Protein AF-A0AAD2CRR1-F1 (afdb_monomer)

Nearest PDB structures (foldseek):
  6uoa-assembly1_B  TM=2.642E-01  e=5.208E+00  Homo sapiens
  7uzk-assembly1_H  TM=2.259E-01  e=6.638E+00  Rattus norvegicus

Mean predicted aligned error: 9.94 Å

Solvent-accessible surface area (backbone atoms only — not comparable to full-atom values): 9886 Å² total; per-residue (Å²): 119,48,78,45,77,44,73,65,57,88,92,44,75,59,47,28,40,36,43,37,78,47,78,92,84,50,94,51,70,50,76,45,69,69,78,58,96,71,73,58,82,46,75,44,80,44,75,51,76,70,80,90,77,45,50,72,48,78,41,86,43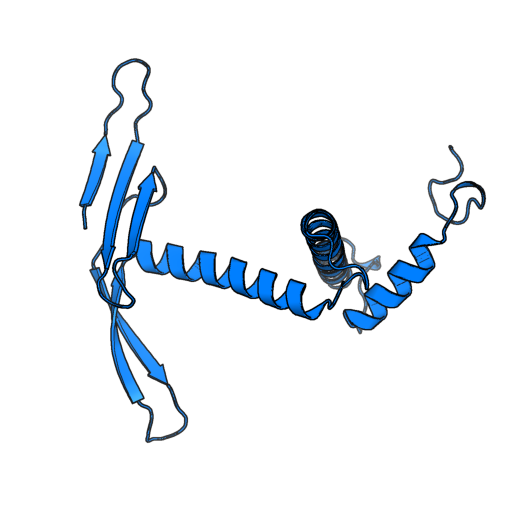,35,54,65,54,51,54,49,53,56,50,52,48,50,53,50,51,51,50,54,52,48,62,70,66,66,78,74,70,96,65,92,51,73,77,54,49,63,57,43,52,52,51,41,51,50,54,55,50,52,50,52,52,50,54,55,41,27,69,22,80,83,44,69,87,51,46,46,95,75,74,75,52,72,66,61,47,50,54,53,49,57,61,56,69,72,65,57,70,91,67,53,84,54,96,78,36,89,80,116

Organism: NCBI:txid2856

Radius of gyration: 24.06 Å; Cα contacts (8 Å, |Δi|>4): 149; chains: 1; bounding box: 53×56×60 Å

Sequence (160 aa):
MAVKSFPQSGEKKAYTQTHVSFQSTGSTNISSVNALNSNQLFVVKKERGTGAEKRKWAVEMNDARILYLSYNCQVNNTDGIMARCCLHYSLRKYWHSAGLHALTLAITTAYNIYLECTKGLLDPTWKVVTPMTFHKFRDRLSCQMNYKPRFTCYPGDVGF

pLDDT: mean 84.09, std 8.56, range [50.06, 93.75]

Secondary structure (DSSP, 8-state):
-EEEEE--BTTBPPEEEEEEEE-BTBSEEEEEESS-S---EEEEEEEESSGGG-EEEEEEEEHHHHHHHHHHHHHHHHHHHHHHT----SS--THHHHHHHHHHHHHHHHHHHHHHHHTTSS-GGG--SSPPPHHHHHHHHHHHTT--GGG--STTGGG-

Structure (mmCIF, N/CA/C/O backbone):
data_AF-A0AAD2CRR1-F1
#
_entry.id   AF-A0AAD2CRR1-F1
#
loop_
_atom_site.group_PDB
_atom_site.id
_atom_site.type_symbol
_atom_site.label_atom_id
_atom_site.label_alt_id
_atom_site.label_comp_id
_atom_site.label_asym_id
_atom_site.label_entity_id
_atom_site.label_seq_id
_atom_site.pdbx_PDB_ins_code
_atom_site.Cartn_x
_atom_site.Cartn_y
_atom_site.Cartn_z
_atom_site.occupancy
_atom_site.B_iso_or_equiv
_atom_site.auth_seq_id
_atom_site.auth_comp_id
_atom_site.auth_asym_id
_atom_site.auth_atom_id
_atom_site.pdbx_PDB_model_num
ATOM 1 N N . MET A 1 1 ? -16.750 -0.003 24.317 1.00 62.12 1 MET A N 1
ATOM 2 C CA . MET A 1 1 ? -16.849 0.546 22.943 1.00 62.12 1 MET A CA 1
ATOM 3 C C . MET A 1 1 ? -18.007 1.505 22.901 1.00 62.12 1 MET A C 1
ATOM 5 O O . MET A 1 1 ? -19.062 1.135 23.393 1.00 62.12 1 MET A O 1
ATOM 9 N N . ALA A 1 2 ? -17.824 2.708 22.368 1.00 75.06 2 ALA A N 1
ATOM 10 C CA . ALA A 1 2 ? -18.910 3.677 22.279 1.00 75.06 2 ALA A CA 1
ATOM 11 C C . ALA A 1 2 ? -19.056 4.138 20.829 1.00 75.06 2 ALA A C 1
ATOM 13 O O . ALA A 1 2 ? -18.155 4.786 20.296 1.00 75.06 2 ALA A O 1
ATOM 14 N N . VAL A 1 3 ? -20.182 3.782 20.211 1.00 81.69 3 VAL A N 1
ATOM 15 C CA . VAL A 1 3 ? -20.679 4.445 19.003 1.00 81.69 3 VAL A CA 1
ATOM 16 C C . VAL A 1 3 ? -21.629 5.533 19.487 1.00 81.69 3 VAL A C 1
ATOM 18 O O . VAL A 1 3 ? -22.582 5.245 20.209 1.00 81.69 3 VAL A O 1
ATOM 21 N N . LYS A 1 4 ? -21.336 6.786 19.152 1.00 86.44 4 LYS A N 1
ATOM 22 C CA . LYS A 1 4 ? -22.163 7.948 19.479 1.00 86.44 4 LYS A CA 1
ATOM 23 C C . LYS A 1 4 ? -22.614 8.596 18.181 1.00 86.44 4 LYS A C 1
ATOM 25 O O . LYS A 1 4 ? -21.784 9.059 17.402 1.00 86.44 4 LYS A O 1
ATOM 30 N N . SER A 1 5 ? -23.919 8.618 17.951 1.00 86.81 5 SER A N 1
ATOM 31 C CA . SER A 1 5 ? -24.531 9.355 16.849 1.00 86.81 5 SER A CA 1
ATOM 32 C C . SER A 1 5 ? -24.849 10.776 17.299 1.00 86.81 5 SER A C 1
ATOM 34 O O . SER A 1 5 ? -25.544 10.968 18.298 1.00 86.81 5 SER A O 1
ATOM 36 N N . PHE A 1 6 ? -24.369 11.761 16.550 1.00 87.94 6 PHE A N 1
ATOM 37 C CA . PHE A 1 6 ? -24.674 13.167 16.765 1.00 87.94 6 PHE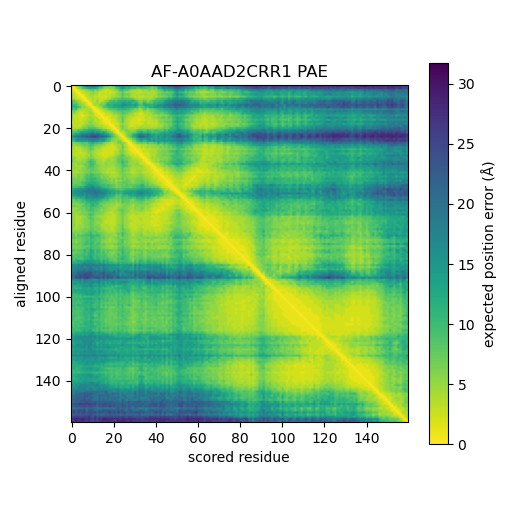 A CA 1
ATOM 38 C C . PHE A 1 6 ? -25.621 13.641 15.655 1.00 87.94 6 PHE A C 1
ATOM 40 O O . PHE A 1 6 ? -25.242 13.594 14.479 1.00 87.94 6 PHE A O 1
ATOM 47 N N . PRO A 1 7 ? -26.856 14.062 15.995 1.00 88.94 7 PRO A N 1
ATOM 48 C CA . PRO A 1 7 ? -27.804 14.566 15.009 1.00 88.94 7 PRO A CA 1
ATOM 49 C C . PRO A 1 7 ? -27.339 15.910 14.436 1.00 88.94 7 PRO A C 1
ATOM 51 O O . PRO A 1 7 ? -26.471 16.582 14.998 1.00 88.94 7 PRO A O 1
ATOM 54 N N . GLN A 1 8 ? -27.936 16.312 13.312 1.00 89.38 8 GLN A N 1
ATOM 55 C CA . GLN A 1 8 ? -27.682 17.621 12.717 1.00 89.38 8 GLN A CA 1
ATOM 56 C C . GLN A 1 8 ? -28.065 18.732 13.705 1.00 89.38 8 GLN A C 1
ATOM 58 O O . GLN A 1 8 ? -29.164 18.734 14.258 1.00 89.38 8 GLN A O 1
ATOM 63 N N . SER A 1 9 ? -27.158 19.686 13.913 1.00 86.56 9 SER A N 1
ATOM 64 C CA . SER A 1 9 ? -27.383 20.853 14.770 1.00 86.56 9 SER A CA 1
ATOM 65 C C . SER A 1 9 ? -27.044 22.114 13.981 1.00 86.56 9 SER A C 1
ATOM 67 O O . SER A 1 9 ? -25.871 22.416 13.749 1.00 86.56 9 SER A O 1
ATOM 69 N N . GLY A 1 10 ? -28.079 22.816 13.509 1.00 86.81 10 GLY A N 1
ATOM 70 C CA . GLY A 1 10 ? -27.936 23.987 12.638 1.00 86.81 10 GLY A CA 1
ATOM 71 C C . GLY A 1 10 ? -27.171 23.659 11.350 1.00 86.81 10 GLY A C 1
ATOM 72 O O . GLY A 1 10 ? -27.548 22.751 10.606 1.00 86.81 10 GLY A O 1
ATOM 73 N N . GLU A 1 11 ? -26.066 24.371 11.114 1.00 86.25 11 GLU A N 1
ATOM 74 C CA . GLU A 1 11 ? -25.172 24.172 9.959 1.00 86.25 11 GLU A CA 1
ATOM 75 C C . GLU A 1 11 ? -24.276 22.920 10.064 1.00 86.25 11 GLU A C 1
ATOM 77 O O . GLU A 1 11 ? -23.646 22.515 9.084 1.00 86.25 11 GLU A O 1
ATOM 82 N N . LYS A 1 12 ? -24.193 22.271 11.235 1.00 86.12 12 LYS A N 1
ATOM 83 C CA . LYS A 1 12 ? -23.318 21.106 11.442 1.00 86.12 12 LYS A CA 1
ATOM 84 C C . LYS A 1 12 ? -23.991 19.824 10.964 1.00 86.12 12 LYS A C 1
ATOM 86 O O . LYS A 1 12 ? -24.998 19.410 11.534 1.00 86.12 12 LYS A O 1
ATOM 91 N N . LYS A 1 13 ? -23.390 19.161 9.970 1.00 88.56 13 LYS A N 1
ATOM 92 C CA . LYS A 1 13 ? -23.840 17.856 9.451 1.00 88.56 13 LYS A CA 1
ATOM 93 C C . LYS A 1 13 ? -23.865 16.786 10.549 1.00 88.56 13 LYS A C 1
ATOM 95 O O . LYS A 1 13 ? -22.999 16.772 11.423 1.00 88.56 13 LYS A O 1
ATOM 100 N N . ALA A 1 14 ? -24.832 15.872 10.457 1.00 90.62 14 ALA A N 1
ATOM 101 C CA . ALA A 1 14 ? -24.893 14.696 11.317 1.00 90.62 14 ALA A CA 1
ATOM 102 C C . ALA A 1 14 ? -23.646 13.819 11.124 1.00 90.62 14 ALA A C 1
ATOM 104 O O . ALA A 1 14 ? -23.162 13.652 10.000 1.00 90.62 14 ALA A O 1
ATOM 105 N N . TYR A 1 15 ? -23.126 13.265 12.217 1.00 88.56 15 TYR A N 1
ATOM 106 C CA . TYR A 1 15 ? -21.982 12.360 12.166 1.00 88.56 15 TYR A CA 1
ATOM 107 C C . TYR A 1 15 ? -22.036 11.307 13.269 1.00 88.56 15 TYR A C 1
ATOM 109 O O . TYR A 1 15 ? -22.613 11.513 14.337 1.00 88.56 15 TYR A O 1
ATOM 117 N N . THR A 1 16 ? -21.379 10.181 13.018 1.00 88.62 16 THR A N 1
ATOM 118 C CA . THR A 1 16 ? -21.236 9.080 13.967 1.00 88.62 16 THR A CA 1
ATOM 119 C C . THR A 1 16 ? -19.785 8.992 14.408 1.00 88.62 16 THR A C 1
ATOM 121 O O . THR A 1 16 ? -18.885 8.808 13.590 1.00 88.62 16 THR A O 1
ATOM 124 N N . GLN A 1 17 ? -19.538 9.115 15.707 1.00 88.88 17 GLN A N 1
ATOM 125 C CA . GLN A 1 17 ? -18.222 8.926 16.303 1.00 88.88 17 GLN A CA 1
ATOM 126 C C . GLN A 1 17 ? -18.131 7.524 16.901 1.00 88.88 17 GLN A C 1
ATOM 128 O O . GLN A 1 17 ? -18.955 7.142 17.728 1.00 88.88 17 GLN A O 1
ATOM 133 N N . THR A 1 18 ? -17.099 6.775 16.531 1.00 87.19 18 THR A N 1
ATOM 134 C CA . THR A 1 18 ? -16.790 5.481 17.146 1.00 87.19 18 THR A CA 1
ATOM 135 C C . THR A 1 18 ? -15.461 5.586 17.871 1.00 87.19 18 THR A C 1
ATOM 137 O O . THR A 1 18 ? -14.451 5.934 17.259 1.00 87.19 18 THR A O 1
ATOM 140 N N . HIS A 1 19 ? -15.467 5.291 19.171 1.00 87.00 19 HIS A N 1
ATOM 141 C CA . HIS A 1 19 ? -14.258 5.177 19.978 1.00 87.00 19 HIS A CA 1
ATOM 142 C C . HIS A 1 19 ? -14.133 3.763 20.534 1.00 87.00 19 HIS A C 1
ATOM 144 O O . HIS A 1 19 ? -15.028 3.254 21.232 1.00 87.00 19 HIS A O 1
ATOM 150 N N . VAL A 1 20 ? -12.989 3.141 20.267 1.00 84.44 20 VAL A N 1
ATOM 151 C CA . VAL A 1 20 ? -12.680 1.807 20.756 1.00 84.44 20 VAL A CA 1
ATOM 152 C C . VAL A 1 20 ? -11.306 1.746 21.396 1.00 84.44 20 VAL A C 1
ATOM 154 O O . VAL A 1 20 ? -10.311 2.077 20.766 1.00 84.44 20 VAL A O 1
ATOM 157 N N . SER A 1 21 ? -11.263 1.247 22.627 1.00 78.00 21 SER A N 1
ATOM 158 C CA . SER A 1 21 ? -10.045 0.828 23.309 1.00 78.00 21 SER A CA 1
ATOM 159 C C . SER A 1 21 ? -9.892 -0.695 23.239 1.00 78.00 21 SER A C 1
ATOM 161 O O . SER A 1 21 ? -10.874 -1.429 23.381 1.00 78.00 21 SER A O 1
ATOM 163 N N . PHE A 1 22 ? -8.663 -1.174 23.038 1.00 73.12 22 PHE A N 1
ATOM 164 C CA . PHE A 1 22 ? -8.310 -2.596 23.117 1.00 73.12 22 PHE A CA 1
ATOM 165 C C . PHE A 1 22 ? -7.057 -2.772 23.973 1.00 73.12 22 PHE A C 1
ATOM 167 O O . PHE A 1 22 ? -6.158 -1.941 23.915 1.00 73.12 22 PHE A O 1
ATOM 174 N N . GLN A 1 23 ? -6.966 -3.877 24.718 1.00 63.06 23 GLN A N 1
ATOM 175 C CA . GLN A 1 23 ? -5.785 -4.204 25.535 1.00 63.06 23 GLN A CA 1
ATOM 176 C C . GLN A 1 23 ? -4.819 -5.213 24.883 1.00 63.06 23 GLN A C 1
ATOM 178 O O . GLN A 1 23 ? -3.757 -5.497 25.425 1.00 63.06 23 GLN A O 1
ATOM 183 N N . SER A 1 24 ? -5.156 -5.772 23.718 1.00 56.69 24 SER A N 1
ATOM 184 C CA . SER A 1 24 ? -4.491 -6.972 23.180 1.00 56.69 24 SER A CA 1
ATOM 185 C C . SER A 1 24 ? -3.058 -6.765 22.649 1.00 56.69 24 SER A C 1
ATOM 187 O O . SER A 1 24 ? -2.366 -7.765 22.473 1.00 56.69 24 SER A O 1
ATOM 189 N N . THR A 1 25 ? -2.611 -5.535 22.368 1.00 50.06 25 THR A N 1
ATOM 190 C CA . THR A 1 25 ? -1.274 -5.237 21.795 1.00 50.06 25 THR A CA 1
ATOM 191 C C . THR A 1 25 ? -0.754 -3.853 22.221 1.00 50.06 25 THR A C 1
ATOM 193 O O . THR A 1 25 ? -0.204 -3.114 21.410 1.00 50.06 25 THR A O 1
ATOM 196 N N . GLY A 1 26 ? -0.964 -3.480 23.488 1.00 60.59 26 GLY A N 1
ATOM 197 C CA . GLY A 1 26 ? -0.688 -2.135 24.011 1.00 60.59 26 GLY A CA 1
ATOM 198 C C . GLY A 1 26 ? -1.943 -1.259 24.085 1.00 60.59 26 GLY A C 1
ATOM 199 O O . GLY A 1 26 ? -3.028 -1.678 23.682 1.00 60.59 26 GLY A O 1
ATOM 200 N N . SER A 1 27 ? -1.809 -0.047 24.631 1.00 58.22 27 SER A N 1
ATOM 201 C CA . SER A 1 27 ? -2.905 0.921 24.759 1.00 58.22 27 SER A CA 1
ATOM 202 C C . SER A 1 27 ? -3.207 1.585 23.411 1.00 58.22 27 SER A C 1
ATOM 204 O O . SER A 1 27 ? -2.867 2.747 23.186 1.00 58.22 27 SER A O 1
ATOM 206 N N . THR A 1 28 ? -3.809 0.847 22.481 1.00 70.44 28 THR A N 1
ATOM 207 C CA . THR A 1 28 ? -4.245 1.411 21.198 1.00 70.44 28 THR A CA 1
ATOM 208 C C . THR A 1 28 ? -5.723 1.770 21.273 1.00 70.44 28 THR A C 1
ATOM 210 O O . THR A 1 28 ? -6.588 0.899 21.398 1.00 70.44 28 THR A O 1
ATOM 213 N N . ASN A 1 29 ? -6.002 3.069 21.168 1.00 83.06 29 ASN A N 1
ATOM 214 C CA . ASN A 1 29 ? 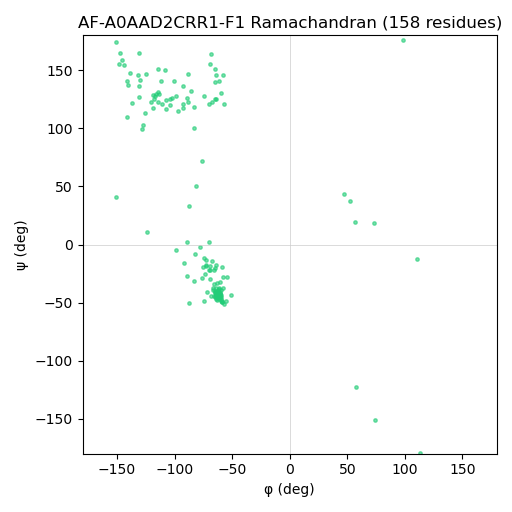-7.348 3.604 21.029 1.00 83.06 29 ASN A CA 1
ATOM 215 C C . ASN A 1 29 ? -7.582 3.981 19.566 1.00 83.06 29 ASN A C 1
ATOM 217 O O . ASN A 1 29 ? -6.808 4.738 18.983 1.00 83.06 29 ASN A O 1
ATOM 221 N N . ILE A 1 30 ? -8.650 3.455 18.976 1.00 82.19 30 ILE A N 1
ATOM 222 C CA . ILE A 1 30 ? -9.074 3.776 17.616 1.00 82.19 30 ILE A CA 1
ATOM 223 C C . ILE A 1 30 ? -10.266 4.718 17.725 1.00 82.19 30 ILE A C 1
ATOM 225 O O . ILE A 1 30 ? -11.294 4.371 18.309 1.00 82.19 30 ILE A O 1
ATOM 229 N N . SER A 1 31 ? -10.110 5.908 17.155 1.00 87.12 31 SER A N 1
ATOM 230 C CA . SER A 1 31 ? -11.174 6.898 17.025 1.00 87.12 31 SER A CA 1
ATOM 231 C C . SER A 1 31 ? -11.444 7.136 15.553 1.00 87.12 31 SER A C 1
ATOM 233 O O . SER A 1 31 ? -10.523 7.430 14.796 1.00 87.12 31 SER A O 1
ATOM 235 N N . SER A 1 32 ? -12.701 7.022 15.145 1.00 86.44 32 SER A N 1
ATOM 236 C CA . SER A 1 32 ? -13.112 7.264 13.763 1.00 86.44 32 SER A CA 1
ATOM 237 C C . SER A 1 32 ? -14.419 8.042 13.715 1.00 86.44 32 SER A C 1
ATOM 239 O O . SER A 1 32 ? -15.287 7.849 14.570 1.00 86.44 32 SER A O 1
ATOM 241 N N . VAL A 1 33 ? -14.576 8.871 12.686 1.00 88.94 33 VAL A N 1
ATOM 242 C CA . VAL A 1 33 ? -15.804 9.617 12.393 1.00 88.94 33 VAL A CA 1
ATOM 243 C C . VAL A 1 33 ? -16.378 9.089 11.082 1.00 88.94 33 VAL A C 1
ATOM 245 O O . VAL A 1 33 ? -15.645 8.972 10.106 1.00 88.94 33 VAL A O 1
ATOM 248 N N . ASN A 1 34 ? -17.666 8.745 11.065 1.00 87.94 34 ASN A N 1
ATOM 249 C CA . ASN A 1 34 ? -18.410 8.250 9.897 1.00 87.94 34 ASN A CA 1
ATOM 250 C C . ASN A 1 34 ? -17.835 6.989 9.224 1.00 87.94 34 ASN A C 1
ATOM 252 O O . ASN A 1 34 ? -18.158 6.707 8.076 1.00 87.94 34 ASN A O 1
ATOM 256 N N . ALA A 1 35 ? -16.997 6.219 9.924 1.00 84.19 35 ALA A N 1
ATOM 257 C CA . ALA A 1 35 ? -16.411 4.992 9.380 1.00 84.19 35 ALA A CA 1
ATOM 258 C C . ALA A 1 35 ? -17.275 3.745 9.623 1.00 84.19 35 ALA A C 1
ATOM 260 O O . ALA A 1 35 ? -17.192 2.784 8.865 1.00 84.19 35 ALA A O 1
ATOM 261 N N . LEU A 1 36 ? -18.080 3.741 10.691 1.00 84.12 36 LEU A N 1
ATOM 262 C CA . LEU A 1 36 ? -18.898 2.602 11.104 1.00 84.12 36 LEU A CA 1
ATOM 263 C C . LEU A 1 36 ? -20.263 3.073 11.598 1.00 84.12 36 LEU A C 1
ATOM 265 O O . LEU A 1 36 ? -20.351 4.032 12.368 1.00 84.12 36 LEU A O 1
ATOM 269 N N . ASN A 1 37 ? -21.309 2.355 11.188 1.00 83.31 37 ASN A N 1
ATOM 270 C CA . ASN A 1 37 ? -22.685 2.588 11.638 1.00 83.31 37 ASN A CA 1
ATOM 271 C C . ASN A 1 37 ? -22.972 1.896 12.979 1.00 83.31 37 ASN A C 1
ATOM 273 O O . ASN A 1 37 ? -23.744 2.394 13.792 1.00 83.31 37 ASN A O 1
ATOM 277 N N . SER A 1 38 ? -22.320 0.760 13.222 1.00 83.38 38 SER A N 1
ATOM 278 C CA . SER A 1 38 ? -22.388 -0.023 14.453 1.00 83.38 38 SER A CA 1
ATOM 279 C C . SER A 1 38 ? -21.031 -0.665 14.721 1.00 83.38 38 SER A C 1
ATOM 281 O O . SER A 1 38 ? -20.227 -0.825 13.805 1.00 83.38 38 SER A O 1
ATOM 283 N N . ASN A 1 39 ? -20.769 -1.038 15.971 1.00 85.56 39 ASN A N 1
ATOM 284 C CA . ASN A 1 39 ? -19.565 -1.777 16.333 1.00 85.56 39 ASN A CA 1
ATOM 285 C C . ASN A 1 39 ? -19.919 -2.814 17.398 1.00 85.56 39 ASN A C 1
ATOM 287 O O . ASN A 1 39 ? -20.228 -2.443 18.535 1.00 85.56 39 ASN A O 1
ATOM 291 N N . GLN A 1 40 ? -19.894 -4.089 17.019 1.00 86.25 40 GLN A N 1
ATOM 292 C CA . GLN A 1 40 ? -20.236 -5.206 17.898 1.00 86.25 40 GLN A CA 1
ATOM 293 C C . GLN A 1 40 ? -19.001 -6.013 18.291 1.00 86.25 40 GLN A C 1
ATOM 295 O O . GLN A 1 40 ? -18.026 -6.104 17.549 1.00 86.25 40 GLN A O 1
ATOM 300 N N . LEU A 1 41 ? -19.054 -6.601 19.484 1.00 87.12 41 LEU A N 1
ATOM 301 C CA . LEU A 1 41 ? -18.046 -7.527 19.980 1.00 87.12 41 LEU A CA 1
ATOM 302 C C . LEU A 1 41 ? -18.346 -8.941 19.500 1.00 87.12 41 LEU A C 1
ATOM 304 O O . LEU A 1 41 ? -19.464 -9.429 19.655 1.00 87.12 41 LEU A O 1
ATOM 308 N N . PHE A 1 42 ? -17.334 -9.617 18.973 1.00 89.38 42 PHE A N 1
ATOM 309 C CA . PHE A 1 42 ? -17.419 -11.026 18.609 1.00 89.38 42 PHE A CA 1
ATOM 310 C C . PHE A 1 42 ? -16.072 -11.715 18.798 1.00 89.38 42 PHE A C 1
ATOM 312 O O . PHE A 1 42 ? -15.025 -11.086 18.938 1.00 89.38 42 PHE A O 1
ATOM 319 N N . VAL A 1 43 ? -16.087 -13.043 18.799 1.00 89.50 43 VAL A N 1
ATOM 320 C CA . VAL A 1 43 ? -14.886 -13.854 18.990 1.00 89.50 43 VAL A CA 1
ATOM 321 C C . VAL A 1 43 ? -14.501 -14.502 17.669 1.00 89.50 43 VAL A C 1
ATOM 323 O O . VAL A 1 43 ? -15.293 -15.221 17.066 1.00 89.50 43 VAL A O 1
ATOM 326 N N . VAL A 1 44 ? -13.261 -14.282 17.230 1.00 89.88 44 VAL A N 1
ATOM 327 C CA . VAL A 1 44 ? -12.699 -14.951 16.052 1.00 89.88 44 VAL A CA 1
ATOM 328 C C . VAL A 1 44 ? -11.742 -16.036 16.505 1.00 89.88 44 VAL A C 1
ATOM 330 O O . VAL A 1 44 ? -10.770 -15.778 17.219 1.00 89.88 44 VAL A O 1
ATOM 333 N N . LYS A 1 45 ? -11.981 -17.260 16.038 1.00 91.44 45 LYS A N 1
ATOM 334 C CA . LYS A 1 45 ? -11.045 -18.363 16.227 1.00 91.44 45 LYS A CA 1
ATOM 335 C C . LYS A 1 45 ? -9.850 -18.188 15.290 1.00 91.44 45 LYS A C 1
ATOM 337 O O . LYS A 1 45 ? -10.010 -18.005 14.084 1.00 91.44 45 LYS A O 1
ATOM 342 N N . LYS A 1 46 ? -8.644 -18.237 15.846 1.00 89.50 46 LYS A N 1
ATOM 343 C CA . LYS A 1 46 ? -7.382 -18.241 15.106 1.00 89.50 46 LYS A CA 1
ATOM 344 C C . LYS A 1 46 ? -6.710 -19.590 15.274 1.00 89.50 46 LYS A C 1
ATOM 346 O O . LYS A 1 46 ? -6.727 -20.183 16.352 1.00 89.50 46 LYS A O 1
ATOM 351 N N . GLU A 1 47 ? -6.117 -20.058 14.188 1.00 92.94 47 GLU A N 1
ATOM 352 C CA . GLU A 1 47 ? -5.384 -21.313 14.151 1.00 92.94 47 GLU A CA 1
ATOM 353 C C . GLU A 1 47 ? -4.026 -21.065 13.491 1.00 92.94 47 GLU A C 1
ATOM 355 O O . GLU A 1 47 ? -3.941 -20.352 12.488 1.00 92.94 47 GLU A O 1
ATOM 360 N N . ARG A 1 48 ? -2.953 -21.620 14.061 1.00 91.62 48 ARG A N 1
ATOM 361 C CA . ARG A 1 48 ? -1.601 -21.550 13.484 1.00 91.62 48 ARG A CA 1
ATOM 362 C C . ARG A 1 48 ? -0.871 -22.871 13.683 1.00 91.62 48 ARG A C 1
ATOM 364 O O . ARG A 1 48 ? -0.973 -23.484 14.743 1.00 91.62 48 ARG A O 1
ATOM 371 N N . GLY A 1 49 ? -0.117 -23.267 12.661 1.00 90.69 49 GLY A N 1
ATOM 372 C CA . GLY A 1 49 ? 0.606 -24.536 12.600 1.00 90.69 49 GLY A CA 1
ATOM 373 C C . GLY A 1 49 ? 0.045 -25.474 11.531 1.00 90.69 49 GLY A C 1
ATOM 374 O O . GLY A 1 49 ? -0.915 -25.140 10.829 1.00 90.69 49 GLY A O 1
ATOM 375 N N . THR A 1 50 ? 0.645 -26.656 11.430 1.00 87.88 50 THR A N 1
ATOM 376 C CA . THR A 1 50 ? 0.341 -27.670 10.411 1.00 87.88 50 THR A CA 1
ATOM 377 C C . THR A 1 50 ? -0.015 -28.990 11.094 1.00 87.88 50 THR A C 1
ATOM 379 O O . THR A 1 50 ? 0.519 -29.300 12.152 1.00 87.88 50 THR A O 1
ATOM 382 N N . GLY A 1 51 ? -0.921 -29.770 10.500 1.00 87.25 51 GLY A N 1
ATOM 383 C CA . GLY A 1 51 ? -1.291 -31.091 11.018 1.00 87.25 51 GLY A CA 1
ATOM 384 C C . GLY A 1 51 ? -2.176 -31.062 12.270 1.00 87.25 51 GLY A C 1
ATOM 385 O O . GLY A 1 51 ? -2.980 -30.144 12.455 1.00 87.25 51 GLY A O 1
ATOM 386 N N . ALA A 1 52 ? -2.055 -32.107 13.092 1.00 84.81 52 ALA A N 1
ATOM 387 C CA . ALA A 1 52 ? -2.873 -32.322 14.288 1.00 84.81 52 ALA A CA 1
ATOM 388 C C . ALA A 1 52 ? -2.505 -31.385 15.456 1.00 84.81 52 ALA A C 1
ATOM 390 O O . ALA A 1 52 ? -3.368 -31.041 16.259 1.00 84.81 52 ALA A O 1
ATOM 391 N N . GLU A 1 53 ? -1.268 -30.884 15.505 1.00 87.81 53 GLU A N 1
ATOM 392 C CA . GLU A 1 53 ? -0.751 -30.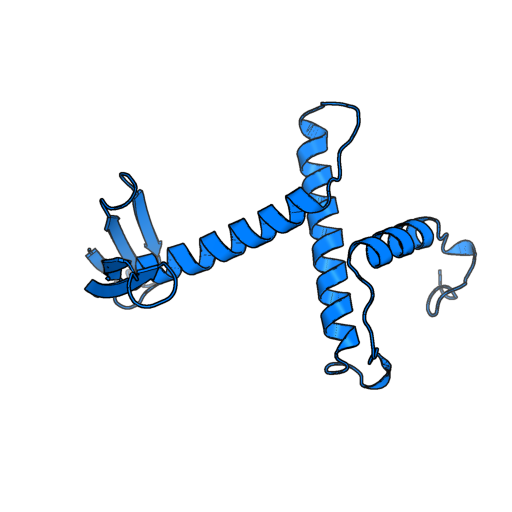019 16.580 1.00 87.81 53 GLU A CA 1
ATOM 393 C C . GLU A 1 53 ? -1.019 -28.521 16.342 1.00 87.81 53 GLU A C 1
ATOM 395 O O . GLU A 1 53 ? -0.233 -27.642 16.703 1.00 87.81 53 GLU A O 1
ATOM 400 N N . LYS A 1 54 ? -2.143 -28.185 15.702 1.00 90.94 54 LYS A N 1
ATOM 401 C CA . LYS A 1 54 ? -2.507 -26.783 15.466 1.00 90.94 54 LYS A CA 1
ATOM 402 C C . LYS A 1 54 ? -2.838 -26.088 16.778 1.00 90.94 54 LYS A C 1
ATOM 404 O O . LYS A 1 54 ? -3.797 -26.446 17.464 1.00 90.94 54 LYS A O 1
ATOM 409 N N . ARG A 1 55 ? -2.123 -25.001 17.065 1.00 91.31 55 ARG A N 1
ATOM 410 C CA . ARG A 1 55 ? -2.480 -24.099 18.157 1.00 91.31 55 ARG A CA 1
ATOM 411 C C . ARG A 1 55 ? -3.757 -23.363 17.766 1.00 91.31 55 ARG A C 1
ATOM 413 O O . ARG A 1 55 ? -3.783 -22.674 16.745 1.00 91.31 55 ARG A O 1
ATOM 420 N N . LYS A 1 56 ? -4.803 -23.509 18.578 1.00 91.81 56 LYS A N 1
ATOM 421 C CA . LYS A 1 56 ? -6.097 -22.837 18.412 1.00 91.81 56 LYS A CA 1
ATOM 422 C C . LYS A 1 56 ? -6.294 -21.878 19.572 1.00 91.81 56 LYS A C 1
ATOM 424 O O . LYS A 1 56 ? -6.103 -22.262 20.722 1.00 91.81 56 LYS A O 1
ATOM 429 N N . TRP A 1 57 ? -6.662 -20.641 19.281 1.00 92.00 57 TRP A N 1
ATOM 430 C CA . TRP A 1 57 ? -7.009 -19.665 20.309 1.00 92.00 57 TRP A CA 1
ATOM 431 C C . TRP A 1 57 ? -8.137 -18.763 19.822 1.00 92.00 57 TRP A C 1
ATOM 433 O O . TRP A 1 57 ? -8.350 -18.587 18.622 1.00 92.00 57 TRP A O 1
ATOM 443 N N . ALA A 1 58 ? -8.882 -18.214 20.769 1.00 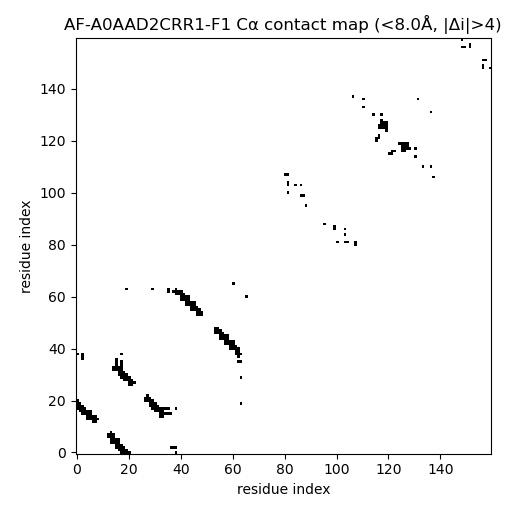90.12 58 ALA A N 1
ATOM 444 C CA . ALA A 1 58 ? -9.915 -17.227 20.517 1.00 90.12 58 ALA A CA 1
ATOM 445 C C . ALA A 1 58 ? -9.318 -15.824 20.659 1.00 90.12 58 ALA A C 1
ATOM 447 O O . ALA A 1 58 ? -8.547 -15.566 21.583 1.00 90.12 58 ALA A O 1
ATOM 448 N N . VAL A 1 59 ? -9.657 -14.924 19.739 1.00 86.81 59 VAL A N 1
ATOM 449 C CA . VAL A 1 59 ? -9.314 -13.504 19.838 1.00 86.81 59 VAL A CA 1
ATOM 450 C C . VAL A 1 59 ? -10.603 -12.706 19.825 1.00 86.81 59 VAL A C 1
ATOM 452 O O . VAL A 1 59 ? -11.383 -12.795 18.877 1.00 86.81 59 VAL A O 1
ATOM 455 N N . GLU A 1 60 ? -10.802 -11.909 20.867 1.00 87.12 60 GLU A N 1
ATOM 456 C CA . GLU A 1 60 ? -11.875 -10.924 20.912 1.00 87.12 60 GLU A CA 1
ATOM 457 C C . GLU A 1 60 ? -11.644 -9.857 19.831 1.00 87.12 60 GLU A C 1
ATOM 459 O O . GLU A 1 60 ? -10.572 -9.252 19.722 1.00 87.12 60 GLU A O 1
ATOM 464 N N . MET A 1 61 ? -12.641 -9.666 18.981 1.00 87.19 61 MET A N 1
ATOM 465 C CA . MET A 1 61 ? -12.630 -8.798 17.812 1.00 87.19 61 MET A CA 1
ATOM 466 C C . MET A 1 61 ? -13.871 -7.912 17.813 1.00 87.19 61 MET A C 1
ATOM 468 O O . MET A 1 61 ? -14.837 -8.136 18.538 1.00 87.19 61 MET A O 1
ATOM 472 N N . ASN A 1 62 ? -13.821 -6.883 16.981 1.00 87.50 62 ASN A N 1
ATOM 473 C CA . ASN A 1 62 ? -14.975 -6.084 16.615 1.00 87.50 62 ASN A CA 1
ATOM 474 C C . ASN A 1 62 ? -14.790 -5.520 15.203 1.00 87.50 62 ASN A C 1
ATOM 476 O O . ASN A 1 62 ? -13.713 -5.649 14.603 1.00 87.50 62 ASN A O 1
ATOM 480 N N . ASP A 1 63 ? -15.826 -4.859 14.703 1.00 87.62 63 ASP A N 1
ATOM 481 C CA . ASP A 1 63 ? -15.854 -4.298 13.351 1.00 87.62 63 ASP A CA 1
ATOM 482 C C . ASP A 1 63 ? -14.748 -3.249 13.145 1.00 87.62 63 ASP A C 1
ATOM 484 O O . ASP A 1 63 ? -14.019 -3.282 12.150 1.00 87.62 63 ASP A O 1
ATOM 488 N N . ALA A 1 64 ? -14.526 -2.377 14.136 1.00 86.62 64 ALA A N 1
ATOM 489 C CA . ALA A 1 64 ? -13.467 -1.361 14.101 1.00 86.62 64 ALA A CA 1
ATOM 490 C C . ALA A 1 64 ? -12.053 -1.949 14.008 1.00 86.62 64 ALA A C 1
ATOM 492 O O . ALA A 1 64 ? -11.195 -1.417 13.299 1.00 86.62 64 ALA A O 1
ATOM 493 N N . ARG A 1 65 ? -11.799 -3.062 14.697 1.00 84.75 65 ARG A N 1
ATOM 494 C CA . ARG A 1 65 ? -10.512 -3.758 14.688 1.00 84.75 65 ARG A CA 1
ATOM 495 C C . ARG A 1 65 ? -10.280 -4.454 13.364 1.00 84.75 65 ARG A C 1
ATOM 497 O O . ARG A 1 65 ? -9.156 -4.409 12.874 1.00 84.75 65 ARG A O 1
ATOM 504 N N . ILE A 1 66 ? -11.307 -5.076 12.783 1.00 86.56 66 ILE A N 1
ATOM 505 C CA . ILE A 1 66 ? -11.197 -5.655 11.440 1.00 86.56 66 ILE A CA 1
ATOM 506 C C . ILE A 1 66 ? -10.829 -4.563 10.442 1.00 86.56 66 ILE A C 1
ATOM 508 O O . ILE A 1 66 ? -9.855 -4.727 9.704 1.00 86.56 66 ILE A O 1
ATOM 512 N N . LEU A 1 67 ? -11.545 -3.436 10.465 1.00 85.81 67 LEU A N 1
ATOM 513 C CA . LEU A 1 67 ? -11.278 -2.317 9.568 1.00 85.81 67 LEU A CA 1
ATOM 514 C C . LEU A 1 67 ? -9.831 -1.824 9.716 1.00 85.81 67 LEU A C 1
ATOM 516 O O . LEU A 1 67 ? -9.084 -1.794 8.738 1.00 85.81 67 LEU A O 1
ATOM 520 N N . TYR A 1 68 ? -9.395 -1.546 10.946 1.00 84.38 68 TYR A N 1
ATOM 521 C CA . TYR A 1 68 ? -8.028 -1.109 11.228 1.00 84.38 68 TYR A CA 1
ATOM 522 C C . TYR A 1 68 ? -6.974 -2.124 10.779 1.00 84.38 68 TYR A C 1
ATOM 524 O O . TYR A 1 68 ? -6.024 -1.749 10.091 1.00 84.38 68 TYR A O 1
ATOM 532 N N . LEU A 1 69 ? -7.130 -3.402 11.138 1.00 84.44 69 LEU A N 1
ATOM 533 C CA . LEU A 1 69 ? -6.162 -4.438 10.780 1.00 84.44 69 LEU A CA 1
ATOM 534 C C . LEU A 1 69 ? -6.104 -4.644 9.267 1.00 84.44 69 LEU A C 1
ATOM 536 O O . LEU A 1 69 ? -5.013 -4.803 8.728 1.00 84.44 69 LEU A O 1
ATOM 540 N N . SER A 1 70 ? -7.249 -4.612 8.583 1.00 85.12 70 SER A N 1
ATOM 541 C CA . SER A 1 70 ? -7.306 -4.769 7.128 1.00 85.12 70 SER A CA 1
ATOM 542 C C . SER A 1 70 ? -6.591 -3.625 6.406 1.00 85.12 70 SER A C 1
ATOM 544 O O . SER A 1 70 ? -5.811 -3.883 5.490 1.00 85.12 70 SER A O 1
ATOM 546 N N . TYR A 1 71 ? -6.788 -2.380 6.847 1.00 84.44 71 TYR A N 1
ATOM 547 C CA . TYR A 1 71 ? -6.192 -1.207 6.214 1.00 84.44 71 TYR A CA 1
ATOM 548 C C . TYR A 1 71 ? -4.696 -1.085 6.521 1.00 84.44 71 TYR A C 1
ATOM 550 O O . TYR A 1 71 ? -3.879 -0.968 5.611 1.00 84.44 71 TYR A O 1
ATOM 558 N N . ASN A 1 72 ? -4.302 -1.199 7.792 1.00 81.44 72 ASN A N 1
ATOM 559 C CA . ASN A 1 72 ? -2.888 -1.112 8.168 1.00 81.44 72 ASN A CA 1
ATOM 560 C C . ASN A 1 72 ? -2.079 -2.275 7.596 1.00 81.44 72 ASN A C 1
ATOM 562 O O . ASN A 1 72 ? -0.934 -2.081 7.202 1.00 81.44 72 ASN A O 1
ATOM 566 N N . CYS A 1 73 ? -2.662 -3.474 7.489 1.00 81.06 73 CYS A N 1
ATOM 567 C CA . CYS A 1 73 ? -1.991 -4.581 6.816 1.00 81.06 73 CYS A CA 1
ATOM 568 C C . CYS A 1 73 ? -1.728 -4.262 5.339 1.00 81.06 73 CYS A C 1
ATOM 570 O O . CYS A 1 73 ? -0.647 -4.573 4.848 1.00 81.06 73 CYS A O 1
ATOM 572 N N . GLN A 1 74 ? -2.669 -3.622 4.638 1.00 84.56 74 GLN A N 1
ATOM 573 C CA . GLN A 1 74 ? -2.467 -3.207 3.245 1.00 84.56 74 GLN A CA 1
ATOM 574 C C . GLN A 1 74 ? -1.372 -2.144 3.111 1.00 84.56 74 GLN A C 1
ATOM 576 O O . GLN A 1 74 ? -0.489 -2.282 2.260 1.00 84.56 74 GLN A O 1
ATOM 581 N N . VAL A 1 75 ? -1.385 -1.127 3.977 1.00 86.56 75 VAL A N 1
ATOM 582 C CA . VAL A 1 75 ? -0.342 -0.089 4.009 1.00 86.56 75 VAL A CA 1
ATOM 583 C C . VAL A 1 75 ? 1.027 -0.714 4.285 1.00 86.56 75 VAL A C 1
ATOM 585 O O . VAL A 1 75 ? 1.959 -0.496 3.517 1.00 86.56 75 VAL A O 1
ATOM 588 N N . ASN A 1 76 ? 1.133 -1.580 5.295 1.00 86.94 76 ASN A N 1
ATOM 589 C CA . ASN A 1 76 ? 2.383 -2.263 5.637 1.00 86.94 76 ASN A CA 1
ATOM 590 C C . ASN A 1 76 ? 2.870 -3.198 4.525 1.00 86.94 76 ASN A C 1
ATOM 592 O O . ASN A 1 76 ? 4.069 -3.292 4.278 1.00 86.94 76 ASN A O 1
ATOM 596 N N . ASN A 1 77 ? 1.964 -3.893 3.835 1.00 86.12 77 ASN A N 1
ATOM 597 C CA . ASN A 1 77 ? 2.341 -4.732 2.699 1.00 86.12 77 ASN A CA 1
ATOM 598 C C . ASN A 1 77 ? 2.913 -3.882 1.560 1.00 86.12 77 ASN A C 1
ATOM 600 O O . ASN A 1 77 ? 3.914 -4.268 0.956 1.00 86.12 77 ASN A O 1
ATOM 604 N N . THR A 1 78 ? 2.301 -2.724 1.296 1.00 85.75 78 THR A N 1
ATOM 605 C CA . THR A 1 78 ? 2.775 -1.766 0.289 1.00 85.75 78 THR A CA 1
ATOM 606 C C . THR A 1 78 ? 4.149 -1.222 0.667 1.00 85.75 78 THR A C 1
ATOM 608 O O . THR A 1 78 ? 5.067 -1.283 -0.149 1.00 85.75 78 THR A O 1
ATOM 611 N N . ASP A 1 79 ? 4.333 -0.798 1.917 1.00 84.81 79 ASP A N 1
ATOM 612 C CA . ASP A 1 79 ? 5.623 -0.329 2.430 1.00 84.81 79 ASP A CA 1
ATOM 613 C C . ASP A 1 79 ? 6.699 -1.426 2.359 1.00 84.81 79 ASP A C 1
ATOM 615 O O . ASP A 1 79 ? 7.808 -1.203 1.877 1.00 84.81 79 ASP A O 1
ATOM 619 N N . GLY A 1 80 ? 6.344 -2.671 2.685 1.00 85.00 80 GLY A N 1
ATOM 620 C CA . GLY A 1 80 ? 7.237 -3.818 2.525 1.00 85.00 80 GLY A CA 1
ATOM 621 C C . GLY A 1 80 ? 7.632 -4.090 1.066 1.00 85.00 80 GLY A C 1
ATOM 622 O O . GLY A 1 80 ? 8.749 -4.534 0.793 1.00 85.00 80 GLY A O 1
ATOM 623 N N . ILE A 1 81 ? 6.749 -3.836 0.093 1.00 82.31 81 ILE A N 1
ATOM 624 C CA . ILE A 1 81 ? 7.096 -3.885 -1.340 1.00 82.31 81 ILE A CA 1
ATOM 625 C C . ILE A 1 81 ? 8.046 -2.735 -1.696 1.00 82.31 81 ILE A C 1
ATOM 627 O O . ILE A 1 81 ? 9.052 -2.973 -2.366 1.00 82.31 81 ILE A O 1
ATOM 631 N N . MET A 1 82 ? 7.769 -1.522 -1.217 1.00 83.50 82 MET A N 1
ATOM 632 C CA . MET A 1 82 ? 8.614 -0.349 -1.457 1.00 83.50 82 MET A CA 1
ATOM 633 C C . MET A 1 82 ? 10.027 -0.549 -0.896 1.00 83.50 82 MET A C 1
ATOM 635 O O . MET A 1 82 ? 11.003 -0.351 -1.617 1.00 83.50 82 MET A O 1
ATOM 639 N N . ALA A 1 83 ? 10.158 -1.055 0.331 1.00 81.69 83 ALA A N 1
ATOM 640 C CA . ALA A 1 83 ? 11.451 -1.361 0.941 1.00 81.69 83 ALA A CA 1
ATOM 641 C C . ALA A 1 83 ? 12.274 -2.364 0.107 1.00 81.69 83 ALA A C 1
ATOM 643 O O . ALA A 1 83 ? 13.485 -2.207 -0.048 1.00 81.69 83 ALA A O 1
ATOM 644 N N . ARG A 1 84 ? 11.619 -3.360 -0.509 1.00 80.44 84 ARG A N 1
ATOM 645 C CA . ARG A 1 84 ? 12.271 -4.353 -1.387 1.00 80.44 84 ARG A CA 1
ATOM 646 C C . ARG A 1 84 ? 12.710 -3.802 -2.746 1.00 80.44 84 ARG A C 1
ATOM 648 O O . ARG A 1 84 ? 13.484 -4.463 -3.434 1.00 80.44 84 ARG A O 1
ATOM 655 N N . CYS A 1 85 ? 12.259 -2.611 -3.143 1.00 77.88 85 CYS A N 1
ATOM 656 C CA . CYS A 1 85 ? 12.728 -1.971 -4.376 1.00 77.88 85 CYS A CA 1
ATOM 657 C C . CYS A 1 85 ? 14.191 -1.505 -4.272 1.00 77.88 85 CYS A C 1
ATOM 659 O O . CYS A 1 85 ? 14.829 -1.292 -5.307 1.00 77.88 85 CYS A O 1
ATOM 661 N N . CYS A 1 86 ? 14.722 -1.376 -3.048 1.00 73.00 86 CYS A N 1
ATOM 662 C CA . CYS A 1 86 ? 16.120 -1.053 -2.750 1.00 73.00 86 CYS A CA 1
ATOM 663 C C . CYS A 1 86 ? 16.641 0.208 -3.464 1.00 73.00 86 CYS A C 1
ATOM 665 O O . CYS A 1 86 ? 17.792 0.248 -3.903 1.00 73.00 86 CYS A O 1
ATOM 667 N N . LEU A 1 87 ? 15.802 1.238 -3.596 1.00 75.69 87 LEU A N 1
ATOM 668 C CA . LEU A 1 87 ? 16.194 2.525 -4.167 1.00 75.69 87 LEU A CA 1
ATOM 669 C C . LEU A 1 87 ? 16.866 3.373 -3.084 1.00 75.69 87 LEU A C 1
ATOM 671 O O . LEU A 1 87 ? 16.201 3.968 -2.241 1.00 75.69 87 LEU A O 1
ATOM 675 N N . HIS A 1 88 ? 18.196 3.413 -3.108 1.00 68.56 88 HIS A N 1
ATOM 676 C CA . HIS A 1 88 ? 19.003 4.162 -2.148 1.00 68.56 88 HIS A CA 1
ATOM 677 C C . HIS A 1 88 ? 20.028 5.030 -2.874 1.00 68.56 88 HIS A C 1
ATOM 679 O O . HIS A 1 88 ? 20.640 4.601 -3.851 1.00 68.56 88 HIS A O 1
ATOM 685 N N . TYR A 1 89 ? 20.260 6.237 -2.360 1.00 63.53 89 TYR A N 1
ATOM 686 C CA . TYR A 1 89 ? 21.431 7.028 -2.725 1.00 63.53 89 TYR A CA 1
ATOM 687 C C . TYR A 1 89 ? 22.602 6.685 -1.805 1.00 63.53 89 TYR A C 1
ATOM 689 O O . TYR A 1 89 ? 22.419 6.476 -0.606 1.00 63.53 89 TYR A O 1
ATOM 697 N N . SER A 1 90 ? 23.824 6.736 -2.337 1.00 67.00 90 SER A N 1
ATOM 698 C CA . SER A 1 90 ? 25.051 6.610 -1.535 1.00 67.00 90 SER A CA 1
ATOM 699 C C . SER A 1 90 ? 25.230 7.762 -0.529 1.00 67.00 90 SER A C 1
ATOM 701 O O . SER A 1 90 ? 25.992 7.641 0.427 1.00 67.00 90 SER A O 1
ATOM 703 N N . LEU A 1 91 ? 24.515 8.881 -0.714 1.00 66.06 91 LEU A N 1
ATOM 704 C CA . LEU A 1 91 ? 24.514 10.037 0.185 1.00 66.06 91 LEU A CA 1
ATOM 705 C C . LEU A 1 91 ? 23.374 9.930 1.213 1.00 66.06 91 LEU A C 1
ATOM 707 O O . LEU A 1 91 ? 22.201 10.012 0.851 1.00 66.06 91 LEU A O 1
ATOM 711 N N . ARG A 1 92 ? 23.708 9.850 2.508 1.00 62.59 92 ARG A N 1
ATOM 712 C CA . ARG A 1 92 ? 22.741 9.776 3.629 1.00 62.59 92 ARG A CA 1
ATOM 713 C C . ARG A 1 92 ? 22.167 11.139 4.040 1.00 62.59 92 ARG A C 1
ATOM 715 O O . ARG A 1 92 ? 22.182 11.507 5.211 1.00 62.59 92 ARG A O 1
ATOM 722 N N . LYS A 1 93 ? 21.676 11.918 3.079 1.00 77.12 93 LYS A N 1
ATOM 723 C CA . LYS A 1 93 ? 20.980 13.183 3.360 1.00 77.12 93 LYS A CA 1
ATOM 724 C C . LYS A 1 93 ? 19.488 12.908 3.560 1.00 77.12 93 LYS A C 1
ATOM 726 O O . LYS A 1 93 ? 18.849 12.368 2.660 1.00 77.12 93 LYS A O 1
ATOM 731 N N . TYR A 1 94 ? 18.930 13.281 4.716 1.00 76.94 94 TYR A N 1
ATOM 732 C CA . TYR A 1 94 ? 17.553 12.917 5.089 1.00 76.94 94 TYR A CA 1
ATOM 733 C C . TYR A 1 94 ? 16.499 13.459 4.109 1.00 76.94 94 TYR A C 1
ATOM 735 O O . TYR A 1 94 ? 15.498 12.798 3.856 1.00 76.94 94 TYR A O 1
ATOM 743 N N . TRP A 1 95 ? 16.742 14.621 3.495 1.00 79.75 95 TRP A N 1
ATOM 744 C CA . TRP A 1 95 ? 15.813 15.238 2.543 1.00 79.75 95 TRP A CA 1
ATOM 745 C C . TRP A 1 95 ? 15.684 14.471 1.221 1.00 79.75 95 TRP A C 1
ATOM 747 O O . TRP A 1 95 ? 14.655 14.572 0.560 1.00 79.75 95 TRP A O 1
ATOM 757 N N . HIS A 1 96 ? 16.670 13.648 0.845 1.00 82.50 96 HIS A N 1
ATOM 758 C CA . HIS A 1 96 ? 16.529 12.761 -0.314 1.00 82.50 96 HIS A CA 1
ATOM 759 C C . HIS A 1 96 ? 15.579 11.589 -0.046 1.00 82.50 96 HIS A C 1
ATOM 761 O O . HIS A 1 96 ? 15.083 10.987 -0.996 1.00 82.50 96 HIS A O 1
ATOM 767 N N . SER A 1 97 ? 15.305 11.275 1.225 1.00 81.44 97 SER A N 1
ATOM 768 C CA . SER A 1 97 ? 14.429 10.166 1.606 1.00 81.44 97 SER A CA 1
ATOM 769 C C . SER A 1 97 ? 13.030 10.335 1.013 1.00 81.44 97 SER A C 1
ATOM 771 O O . SER A 1 97 ? 12.534 9.441 0.335 1.00 81.44 97 SER A O 1
ATOM 773 N N . ALA A 1 98 ? 12.426 11.520 1.160 1.00 84.75 98 ALA A N 1
ATOM 774 C CA . ALA A 1 98 ? 11.084 11.785 0.641 1.00 84.75 98 ALA A CA 1
ATOM 775 C C . ALA A 1 98 ? 10.996 11.595 -0.886 1.00 84.75 98 ALA A C 1
ATOM 777 O O . ALA A 1 98 ? 10.068 10.954 -1.378 1.00 84.75 98 ALA A O 1
ATOM 778 N N . GLY A 1 99 ? 11.993 12.088 -1.632 1.00 85.94 99 GLY A N 1
ATOM 779 C CA . GLY A 1 99 ? 12.059 11.919 -3.087 1.00 85.94 99 GLY A CA 1
ATOM 780 C C . GLY A 1 99 ? 12.235 10.459 -3.509 1.00 85.94 99 GLY A C 1
ATOM 781 O O . GLY A 1 99 ? 11.561 9.999 -4.429 1.00 85.94 99 GLY A O 1
ATOM 782 N N . LEU A 1 100 ? 13.082 9.703 -2.805 1.00 84.88 100 LEU A N 1
ATOM 783 C CA . LEU A 1 100 ? 13.260 8.269 -3.048 1.00 84.88 100 LEU A CA 1
ATOM 784 C C . LEU A 1 100 ? 11.982 7.477 -2.766 1.00 84.88 100 LEU A C 1
ATOM 786 O O . LEU A 1 100 ? 11.614 6.612 -3.562 1.00 84.88 100 LEU A O 1
ATOM 790 N N . HIS A 1 101 ? 11.281 7.784 -1.675 1.00 85.25 101 HIS A N 1
ATOM 791 C CA . HIS A 1 101 ? 10.004 7.150 -1.358 1.00 85.25 101 HIS A CA 1
ATOM 792 C C . HIS A 1 101 ? 8.948 7.445 -2.426 1.00 85.25 101 HIS A C 1
ATOM 794 O O . HIS A 1 101 ? 8.289 6.516 -2.893 1.00 85.25 101 HIS A O 1
ATOM 800 N N . ALA A 1 102 ? 8.831 8.701 -2.869 1.00 88.56 102 ALA A N 1
ATOM 801 C CA . ALA A 1 102 ? 7.908 9.080 -3.937 1.00 88.56 102 ALA A CA 1
ATOM 802 C C . ALA A 1 102 ? 8.235 8.365 -5.260 1.00 88.56 102 ALA A C 1
ATOM 804 O O . ALA A 1 102 ? 7.341 7.817 -5.904 1.00 88.56 102 ALA A O 1
ATOM 805 N N . LEU A 1 103 ? 9.515 8.298 -5.638 1.00 88.75 103 LEU A N 1
ATOM 806 C CA . LEU A 1 103 ? 9.951 7.583 -6.839 1.00 88.75 103 LEU A CA 1
ATOM 807 C C . LEU A 1 103 ? 9.662 6.080 -6.740 1.00 88.75 103 LEU A C 1
ATOM 809 O O . LEU A 1 103 ? 9.177 5.471 -7.693 1.00 88.75 103 LEU A O 1
ATOM 813 N N . THR A 1 104 ? 9.925 5.485 -5.577 1.00 89.12 104 THR A N 1
ATOM 814 C CA . THR A 1 104 ? 9.633 4.071 -5.321 1.00 89.12 104 THR A CA 1
ATOM 815 C C . THR A 1 104 ? 8.143 3.791 -5.471 1.00 89.12 104 THR A C 1
ATOM 817 O O . THR A 1 104 ? 7.770 2.832 -6.142 1.00 89.12 104 THR A O 1
ATOM 820 N N . LEU A 1 105 ? 7.296 4.658 -4.909 1.00 90.38 105 LEU A N 1
ATOM 821 C CA . LEU A 1 105 ? 5.843 4.566 -5.030 1.00 90.38 105 LEU A CA 1
ATOM 822 C C . LEU A 1 105 ? 5.374 4.702 -6.486 1.00 90.38 105 LEU A C 1
ATOM 824 O O . LEU A 1 105 ? 4.486 3.971 -6.923 1.00 90.38 105 LEU A O 1
ATOM 828 N N . ALA A 1 106 ? 5.975 5.609 -7.257 1.00 90.62 106 ALA A N 1
ATOM 829 C CA . ALA A 1 106 ? 5.655 5.775 -8.671 1.00 90.62 106 ALA A CA 1
ATOM 830 C C . ALA A 1 106 ? 5.997 4.512 -9.480 1.00 90.62 106 ALA A C 1
ATOM 832 O O . ALA A 1 106 ? 5.177 4.045 -10.268 1.00 90.62 106 ALA A O 1
ATOM 833 N N . ILE A 1 107 ? 7.170 3.912 -9.244 1.00 90.19 107 ILE A N 1
ATOM 834 C CA . ILE A 1 107 ? 7.611 2.693 -9.942 1.00 90.19 107 ILE A CA 1
ATOM 835 C C . ILE A 1 107 ? 6.723 1.493 -9.586 1.00 90.19 107 ILE A C 1
ATOM 837 O O . ILE A 1 107 ? 6.328 0.739 -10.477 1.00 90.19 107 ILE A O 1
ATOM 841 N N . THR A 1 108 ? 6.386 1.305 -8.306 1.00 89.75 108 THR A N 1
ATOM 842 C CA . THR A 1 108 ? 5.500 0.207 -7.882 1.00 89.75 108 THR A CA 1
ATOM 843 C C . THR A 1 108 ? 4.094 0.370 -8.451 1.00 89.75 108 THR A C 1
ATOM 845 O O . THR A 1 108 ? 3.512 -0.602 -8.936 1.00 89.75 108 THR A O 1
ATOM 848 N N . THR A 1 109 ? 3.572 1.597 -8.472 1.00 91.69 109 THR A N 1
ATOM 849 C CA . THR A 1 109 ? 2.266 1.904 -9.073 1.00 91.69 109 THR A CA 1
ATOM 850 C C . THR A 1 109 ? 2.276 1.654 -10.581 1.00 91.69 109 THR A C 1
ATOM 852 O O . THR A 1 109 ? 1.375 0.992 -11.093 1.00 91.69 109 THR A O 1
ATOM 855 N N . ALA A 1 110 ? 3.318 2.093 -11.293 1.00 92.62 110 ALA A N 1
ATOM 856 C CA . ALA A 1 110 ? 3.467 1.853 -12.729 1.00 92.62 110 ALA A CA 1
ATOM 857 C C . ALA A 1 110 ? 3.516 0.355 -13.070 1.00 92.62 110 ALA A C 1
ATOM 859 O O . ALA A 1 110 ? 2.904 -0.081 -14.045 1.00 92.62 110 ALA A O 1
ATOM 860 N N . TYR A 1 111 ? 4.189 -0.452 -12.245 1.00 92.06 111 TYR A N 1
ATOM 861 C CA . TYR A 1 111 ? 4.212 -1.902 -12.425 1.00 92.06 111 TYR A CA 1
ATOM 862 C C . TYR A 1 111 ? 2.836 -2.548 -12.204 1.00 92.06 111 TYR A C 1
ATOM 864 O O . TYR A 1 111 ? 2.452 -3.439 -12.960 1.00 92.06 111 TYR A O 1
ATOM 872 N N . ASN A 1 112 ? 2.065 -2.085 -11.216 1.00 91.69 112 ASN A N 1
ATOM 873 C CA . ASN A 1 112 ? 0.696 -2.568 -11.014 1.00 91.69 112 ASN A CA 1
ATOM 874 C C . ASN A 1 112 ? -0.208 -2.220 -12.203 1.00 91.69 112 ASN A C 1
ATOM 876 O O . ASN A 1 112 ? -0.957 -3.081 -12.659 1.00 91.69 112 ASN A O 1
ATOM 880 N N . ILE A 1 113 ? -0.094 -1.005 -12.751 1.00 92.88 113 ILE A N 1
ATOM 881 C CA . ILE A 1 113 ? -0.812 -0.610 -13.974 1.00 92.88 113 ILE A CA 1
ATOM 882 C C . ILE A 1 113 ? -0.423 -1.532 -15.134 1.00 92.88 113 ILE A C 1
ATOM 884 O O . ILE A 1 113 ? -1.297 -2.058 -15.817 1.00 92.88 113 ILE A O 1
ATOM 888 N N . TYR A 1 114 ? 0.875 -1.790 -15.321 1.00 93.25 114 TYR A N 1
ATOM 889 C CA . TYR A 1 114 ? 1.359 -2.739 -16.323 1.00 93.25 114 TYR A CA 1
ATOM 890 C C . TYR A 1 114 ? 0.721 -4.123 -16.150 1.00 93.25 114 TYR A C 1
ATOM 892 O O . TYR A 1 114 ? 0.200 -4.672 -17.120 1.00 93.25 114 TYR A O 1
ATOM 900 N N . LEU A 1 115 ? 0.699 -4.667 -14.928 1.00 93.12 115 LEU A N 1
ATOM 901 C CA . LEU A 1 115 ? 0.076 -5.962 -14.653 1.00 93.12 115 LEU A CA 1
ATOM 902 C C . LEU A 1 115 ? -1.417 -5.970 -14.997 1.00 93.12 115 LEU A C 1
ATOM 904 O O . LEU A 1 115 ? -1.863 -6.905 -15.660 1.00 93.12 115 LEU A O 1
ATOM 908 N N . GLU A 1 116 ? -2.176 -4.943 -14.610 1.00 92.94 116 GLU A N 1
ATOM 909 C CA . GLU A 1 116 ? -3.598 -4.834 -14.964 1.00 92.94 116 GLU A CA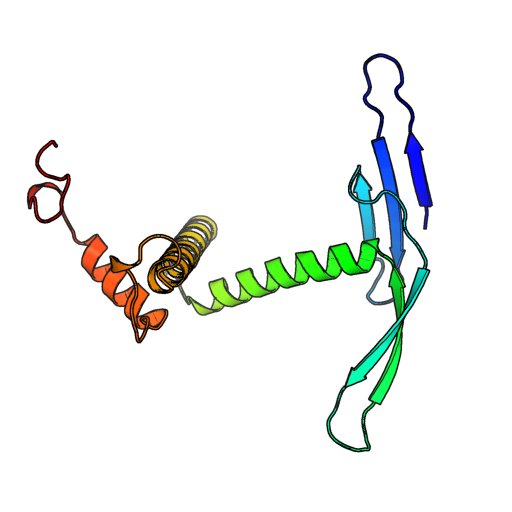 1
ATOM 910 C C . GLU A 1 116 ? -3.810 -4.779 -16.484 1.00 92.94 116 GLU A C 1
ATOM 912 O O . GLU A 1 116 ? -4.654 -5.507 -17.011 1.00 92.94 116 GLU A O 1
ATOM 917 N N . CYS A 1 117 ? -2.990 -4.012 -17.210 1.00 92.56 117 CYS A N 1
ATOM 918 C CA . CYS A 1 117 ? -3.034 -3.971 -18.672 1.00 92.56 117 CYS A CA 1
ATOM 919 C C . CYS A 1 117 ? -2.716 -5.340 -19.297 1.00 92.56 117 CYS A C 1
ATOM 921 O O . CYS A 1 117 ? -3.428 -5.777 -20.201 1.00 92.56 117 CYS A O 1
ATOM 923 N N . THR A 1 118 ? -1.708 -6.062 -18.788 1.00 93.75 118 THR A N 1
ATOM 924 C CA . THR A 1 118 ? -1.318 -7.376 -19.340 1.00 93.75 118 THR A CA 1
ATOM 925 C C . THR A 1 118 ? -2.380 -8.461 -19.193 1.00 93.75 118 THR A C 1
ATOM 927 O O . THR A 1 118 ? -2.353 -9.435 -19.949 1.00 93.75 118 THR A O 1
ATOM 930 N N . LYS A 1 119 ? -3.338 -8.305 -18.266 1.00 91.75 119 LYS A N 1
ATOM 931 C CA . LYS A 1 119 ? -4.473 -9.235 -18.136 1.00 91.75 119 LYS A CA 1
ATOM 932 C C . LYS A 1 119 ? -5.397 -9.190 -19.358 1.00 91.75 119 LYS A C 1
ATOM 934 O O . LYS A 1 119 ? -6.117 -10.157 -19.596 1.00 91.75 119 LYS A O 1
ATOM 939 N N . GLY A 1 120 ? -5.378 -8.093 -20.123 1.00 88.88 120 GLY A N 1
ATOM 940 C CA . GLY A 1 120 ? -6.228 -7.897 -21.299 1.00 88.88 120 GLY A CA 1
ATOM 941 C C . GLY A 1 120 ? -7.700 -7.626 -20.971 1.00 88.88 120 GLY A C 1
ATOM 942 O O . GLY A 1 120 ? -8.554 -7.829 -21.826 1.00 88.88 120 GLY A O 1
ATOM 943 N N . LEU A 1 121 ? -8.008 -7.212 -19.732 1.00 89.06 121 LEU A N 1
ATOM 944 C CA . LEU A 1 121 ? -9.369 -6.832 -19.321 1.00 89.06 121 LEU A CA 1
ATOM 945 C C . LEU A 1 121 ? -9.772 -5.448 -19.848 1.00 89.06 121 LEU A C 1
ATOM 947 O O . LEU A 1 121 ? -10.956 -5.200 -20.046 1.00 89.06 121 LEU A O 1
ATOM 951 N N . LEU A 1 122 ? -8.794 -4.557 -20.043 1.00 87.94 122 LEU A N 1
ATOM 952 C CA . LEU A 1 122 ? -9.016 -3.199 -20.539 1.00 87.94 122 LEU A CA 1
ATOM 953 C C . LEU A 1 122 ? -9.004 -3.155 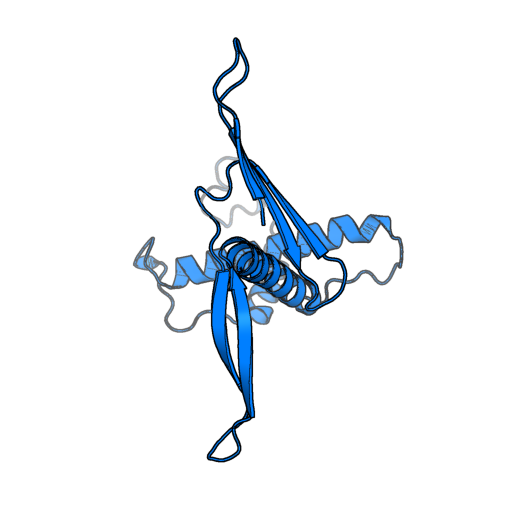-22.073 1.00 87.94 122 LEU A C 1
ATOM 955 O O . LEU A 1 122 ? -9.930 -2.637 -22.685 1.00 87.94 122 LEU A O 1
ATOM 959 N N . ASP A 1 123 ? -7.969 -3.744 -22.675 1.00 88.88 123 ASP A N 1
ATOM 960 C CA . ASP A 1 123 ? -7.824 -3.907 -24.119 1.00 88.88 123 ASP A CA 1
ATOM 961 C C . ASP A 1 123 ? -7.309 -5.329 -24.413 1.00 88.88 123 ASP A C 1
ATOM 963 O O . ASP A 1 123 ? -6.235 -5.706 -23.922 1.00 88.88 123 ASP A O 1
ATOM 967 N N . PRO A 1 124 ? -8.038 -6.137 -25.206 1.00 91.38 124 PRO A N 1
ATOM 968 C CA . PRO A 1 124 ? -7.606 -7.481 -25.579 1.00 91.38 124 PRO A CA 1
ATOM 969 C C . PRO A 1 124 ? -6.246 -7.523 -26.288 1.00 91.38 124 PRO A C 1
ATOM 971 O O . PRO A 1 124 ? -5.535 -8.525 -26.177 1.00 91.38 124 PRO A O 1
ATOM 974 N N . THR A 1 125 ? -5.862 -6.456 -26.995 1.00 93.00 125 THR A N 1
ATOM 975 C CA . THR A 1 125 ? -4.590 -6.371 -27.734 1.00 93.00 125 THR A CA 1
ATOM 976 C C . THR A 1 125 ? -3.374 -6.272 -26.815 1.00 93.00 125 THR A C 1
ATOM 978 O O . THR A 1 125 ? -2.269 -6.639 -27.213 1.00 93.00 125 THR A O 1
ATOM 981 N N . TRP A 1 126 ? -3.559 -5.826 -25.570 1.00 89.31 126 TRP A N 1
ATOM 982 C CA . TRP A 1 126 ? -2.478 -5.663 -24.590 1.00 89.3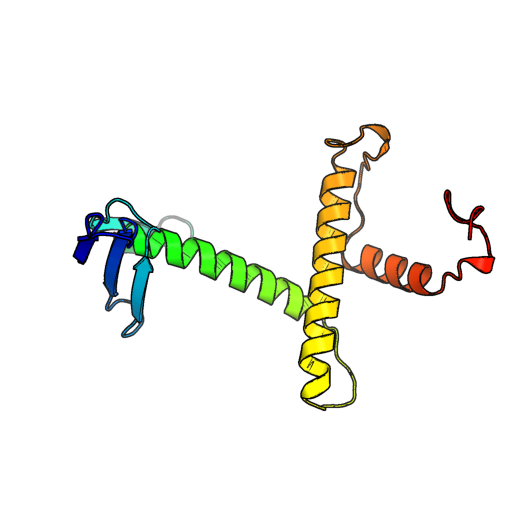1 126 TRP A CA 1
ATOM 983 C C . TRP A 1 126 ? -2.229 -6.921 -23.759 1.00 89.31 126 TRP A C 1
ATOM 985 O O . TRP A 1 126 ? -1.372 -6.923 -22.872 1.00 89.31 126 TRP A O 1
ATOM 995 N N . LYS A 1 127 ? -2.967 -8.002 -24.029 1.00 92.31 127 LYS A N 1
ATOM 996 C CA . LYS A 1 127 ? -2.827 -9.262 -23.309 1.00 92.31 127 LYS A CA 1
ATOM 997 C C . LYS A 1 127 ? -1.440 -9.865 -23.535 1.00 92.31 127 LYS A C 1
ATOM 999 O O . LYS A 1 127 ? -1.043 -10.141 -24.664 1.00 92.31 127 LYS A O 1
ATOM 1004 N N . VAL A 1 128 ? -0.729 -10.145 -22.445 1.00 91.88 128 VAL A N 1
ATOM 1005 C CA . VAL A 1 128 ? 0.591 -10.790 -22.483 1.00 91.88 128 VAL A CA 1
ATOM 1006 C C . VAL A 1 128 ? 0.507 -12.143 -21.783 1.00 91.88 128 VAL A C 1
ATOM 1008 O O . VAL A 1 128 ? 0.025 -12.229 -20.660 1.00 91.88 128 VAL A O 1
ATOM 1011 N N . VAL A 1 129 ? 0.995 -13.206 -22.436 1.00 88.56 129 VAL A N 1
ATOM 1012 C CA . VAL A 1 129 ? 0.964 -14.581 -21.892 1.00 88.56 129 VAL A CA 1
ATOM 1013 C C . VAL A 1 129 ? 1.811 -14.702 -20.622 1.00 88.56 129 VAL A C 1
ATOM 1015 O O . VAL A 1 129 ? 1.372 -15.288 -19.637 1.00 88.56 129 VAL A O 1
ATOM 1018 N N . THR A 1 130 ? 3.003 -14.104 -20.635 1.00 91.81 130 THR A N 1
ATOM 1019 C CA . THR A 1 130 ? 3.932 -14.118 -19.501 1.00 91.81 130 THR A CA 1
ATOM 1020 C C . THR A 1 130 ? 4.365 -12.686 -19.189 1.00 91.81 130 THR A C 1
ATOM 1022 O O . THR A 1 130 ? 5.239 -12.158 -19.884 1.00 91.81 130 THR A O 1
ATOM 1025 N N . PRO A 1 131 ? 3.763 -12.022 -18.184 1.00 92.44 131 PRO A N 1
ATOM 1026 C CA . PRO A 1 131 ? 4.154 -10.668 -17.813 1.00 92.44 131 PRO A CA 1
ATOM 1027 C C . PRO A 1 131 ? 5.591 -10.635 -17.280 1.00 92.44 131 PRO A C 1
ATOM 1029 O O . PRO A 1 131 ? 6.106 -11.607 -16.719 1.00 92.44 131 PRO A O 1
ATOM 1032 N N . MET A 1 132 ? 6.259 -9.498 -17.463 1.00 92.75 132 MET A N 1
ATOM 1033 C CA . MET A 1 132 ? 7.607 -9.284 -16.943 1.00 92.75 132 MET A CA 1
ATOM 1034 C C . MET A 1 132 ? 7.608 -9.314 -15.415 1.00 92.75 132 MET A C 1
ATOM 1036 O O . MET A 1 132 ? 6.682 -8.829 -14.773 1.00 92.75 132 MET A O 1
ATOM 1040 N N . THR A 1 133 ? 8.693 -9.821 -14.830 1.00 92.19 133 THR A N 1
ATOM 1041 C CA . THR A 1 133 ? 8.934 -9.666 -13.393 1.00 92.19 133 THR A CA 1
ATOM 1042 C C . THR A 1 133 ? 9.247 -8.207 -13.065 1.00 92.19 133 THR A C 1
ATOM 1044 O O . THR A 1 133 ? 9.767 -7.471 -13.907 1.00 92.19 133 THR A O 1
ATOM 1047 N N . PHE A 1 134 ? 9.000 -7.799 -11.819 1.00 88.25 134 PHE A N 1
ATOM 1048 C CA . PHE A 1 134 ? 9.235 -6.428 -11.354 1.00 88.25 134 PHE A CA 1
ATOM 1049 C C . PHE A 1 134 ? 10.644 -5.900 -11.681 1.00 88.25 134 PHE A C 1
ATOM 1051 O O . PHE A 1 134 ? 10.789 -4.785 -12.174 1.00 88.25 134 PHE A O 1
ATOM 1058 N N . HIS A 1 135 ? 11.687 -6.712 -11.475 1.00 87.75 135 HIS A N 1
ATOM 1059 C CA . HIS A 1 135 ? 13.069 -6.316 -11.770 1.00 87.75 135 HIS A CA 1
ATOM 1060 C C . HIS A 1 135 ? 13.296 -6.068 -13.266 1.00 87.75 135 HIS A C 1
ATOM 1062 O O . HIS A 1 135 ? 13.800 -5.013 -13.637 1.00 87.75 135 HIS A O 1
ATOM 1068 N N . LYS A 1 136 ? 12.828 -6.981 -14.131 1.00 91.00 136 LYS A N 1
ATOM 1069 C CA . LYS A 1 136 ? 12.930 -6.821 -15.591 1.00 91.00 136 LYS A CA 1
ATOM 1070 C C . LYS A 1 136 ? 12.155 -5.600 -16.084 1.00 91.00 136 LYS A C 1
ATOM 1072 O O . LYS A 1 136 ? 12.622 -4.892 -16.973 1.00 91.00 136 LYS A O 1
ATOM 1077 N N . PHE A 1 137 ? 10.982 -5.350 -15.502 1.00 91.81 137 PHE A N 1
ATOM 1078 C CA . PHE A 1 137 ? 10.200 -4.151 -15.786 1.00 91.81 137 PHE A CA 1
ATOM 1079 C C . PHE A 1 137 ? 10.975 -2.883 -15.412 1.00 91.81 137 PHE A C 1
ATOM 1081 O O . PHE A 1 137 ? 11.074 -1.970 -16.228 1.00 91.81 137 PHE A O 1
ATOM 1088 N N . ARG A 1 138 ? 11.576 -2.846 -14.217 1.00 88.62 138 ARG A N 1
ATOM 1089 C CA . ARG A 1 138 ? 12.368 -1.702 -13.745 1.00 88.62 138 ARG A CA 1
ATOM 1090 C C . ARG A 1 138 ? 13.570 -1.426 -14.644 1.00 88.62 138 ARG A C 1
ATOM 1092 O O . ARG A 1 138 ? 13.815 -0.270 -14.982 1.00 88.62 138 ARG A O 1
ATOM 1099 N N . ASP A 1 139 ? 14.291 -2.466 -15.049 1.00 89.56 139 ASP A N 1
ATOM 1100 C CA . ASP A 1 139 ? 15.448 -2.321 -15.935 1.00 89.56 139 ASP A CA 1
ATOM 1101 C C . ASP A 1 139 ? 15.019 -1.740 -17.288 1.00 89.56 139 ASP A C 1
ATOM 1103 O O . ASP A 1 139 ? 15.593 -0.756 -17.755 1.00 89.56 139 ASP A O 1
ATOM 1107 N N . ARG A 1 140 ? 13.928 -2.256 -17.870 1.00 90.94 140 ARG A N 1
ATOM 1108 C CA . ARG A 1 140 ? 13.375 -1.729 -19.125 1.00 90.94 140 ARG A CA 1
ATOM 1109 C C . ARG A 1 140 ? 12.894 -0.283 -18.991 1.00 90.94 140 ARG A C 1
ATOM 1111 O O . ARG A 1 140 ? 13.157 0.520 -19.885 1.00 90.94 140 ARG A O 1
ATOM 1118 N N . LEU A 1 141 ? 12.245 0.053 -17.877 1.00 89.12 141 LEU A N 1
ATOM 1119 C CA . LEU A 1 141 ? 11.816 1.417 -17.571 1.00 89.12 141 LEU A CA 1
ATOM 1120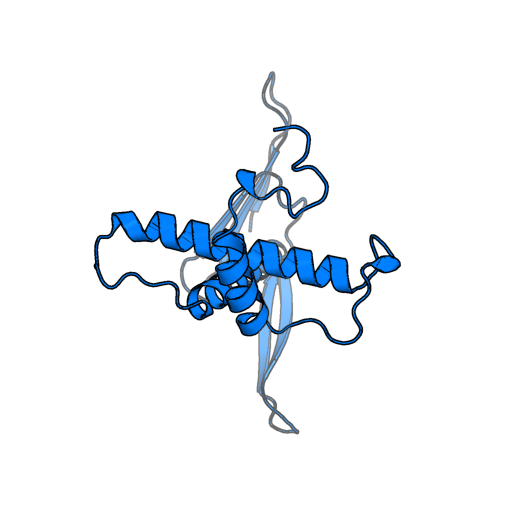 C C . LEU A 1 141 ? 13.020 2.366 -17.505 1.00 89.12 141 LEU A C 1
ATOM 1122 O O . LEU A 1 141 ? 12.977 3.445 -18.086 1.00 89.12 141 LEU A O 1
ATOM 1126 N N . SER A 1 142 ? 14.126 1.947 -16.881 1.00 87.12 142 SER A N 1
ATOM 1127 C CA . SER A 1 142 ? 15.349 2.758 -16.828 1.00 87.12 142 SER A CA 1
ATOM 1128 C C . SER A 1 142 ? 15.929 3.048 -18.218 1.00 87.12 142 SER A C 1
ATOM 1130 O O . SER A 1 142 ? 16.354 4.171 -18.482 1.00 87.12 142 SER A O 1
ATOM 1132 N N . CYS A 1 143 ? 15.866 2.084 -19.145 1.00 86.88 143 CYS A N 1
ATOM 1133 C CA . CYS A 1 143 ? 16.290 2.297 -20.528 1.00 86.88 143 CYS A CA 1
ATOM 1134 C C . CYS A 1 143 ? 15.376 3.292 -21.256 1.00 86.88 143 CYS A C 1
ATOM 1136 O O . CYS A 1 143 ? 15.861 4.117 -22.028 1.00 86.88 143 CYS A O 1
ATOM 1138 N N . GLN A 1 144 ? 14.068 3.243 -20.989 1.00 84.62 144 GLN A N 1
ATOM 1139 C CA . GLN A 1 144 ? 13.087 4.166 -21.564 1.00 84.62 144 GLN A CA 1
ATOM 1140 C C . GLN A 1 144 ? 13.234 5.594 -21.029 1.00 84.62 144 GLN A C 1
ATOM 1142 O O . GLN A 1 144 ? 12.973 6.536 -21.769 1.00 84.62 144 GLN A O 1
ATOM 1147 N N . MET A 1 145 ? 13.712 5.788 -19.796 1.00 81.44 145 MET A N 1
ATOM 1148 C CA . MET A 1 145 ? 13.962 7.132 -19.254 1.00 81.44 145 MET A CA 1
ATOM 1149 C C . MET A 1 145 ? 15.105 7.883 -19.957 1.00 81.44 145 MET A C 1
ATOM 1151 O O . MET A 1 145 ? 15.196 9.099 -19.823 1.00 81.44 145 MET A O 1
ATOM 1155 N N . ASN A 1 146 ? 15.940 7.201 -20.749 1.00 81.44 146 ASN A N 1
ATOM 1156 C CA . ASN A 1 146 ? 16.926 7.858 -21.616 1.00 81.44 146 ASN A CA 1
ATOM 1157 C C . ASN A 1 146 ? 16.307 8.447 -22.898 1.00 81.44 146 ASN A C 1
ATOM 1159 O O . ASN A 1 146 ? 17.020 9.038 -23.713 1.00 81.44 146 ASN A O 1
ATOM 1163 N N . TYR A 1 147 ? 15.000 8.272 -23.102 1.00 81.19 147 TYR A N 1
ATOM 1164 C CA . TYR A 1 147 ? 14.296 8.794 -24.262 1.00 81.19 147 TYR A CA 1
ATOM 1165 C C . TYR A 1 147 ? 14.292 10.329 -24.291 1.00 81.19 147 TYR A C 1
ATOM 1167 O O . TYR A 1 147 ? 14.086 10.987 -23.272 1.00 81.19 147 TYR A O 1
ATOM 1175 N N . LYS A 1 148 ? 14.479 10.905 -25.484 1.00 80.19 148 LYS A N 1
ATOM 1176 C CA . LYS A 1 148 ? 14.284 12.338 -25.738 1.00 80.19 148 LYS A CA 1
ATOM 1177 C C . LYS A 1 148 ? 13.174 12.506 -26.782 1.00 80.19 148 LYS A C 1
ATOM 1179 O O . LYS A 1 148 ? 13.323 11.933 -27.860 1.00 80.19 148 LYS A O 1
ATOM 1184 N N . PRO A 1 149 ? 12.145 13.341 -26.534 1.00 76.31 149 PRO A N 1
ATOM 1185 C CA . PRO A 1 149 ? 11.026 13.558 -27.466 1.00 76.31 149 PRO A CA 1
ATOM 1186 C C . PRO A 1 149 ? 11.445 13.970 -28.883 1.00 76.31 149 PRO A C 1
ATOM 1188 O O . PRO A 1 149 ? 10.790 13.634 -29.860 1.00 76.31 149 PRO A O 1
ATOM 1191 N N . ARG A 1 150 ? 12.605 14.627 -29.012 1.00 78.94 150 ARG A N 1
ATOM 1192 C CA . ARG A 1 150 ? 13.189 15.040 -30.297 1.00 78.94 150 ARG A CA 1
ATOM 1193 C C . ARG A 1 150 ? 13.454 13.878 -31.265 1.00 78.94 150 ARG A C 1
ATOM 1195 O O . ARG A 1 150 ? 13.640 14.119 -32.450 1.00 78.94 150 ARG A O 1
ATOM 1202 N N . PHE A 1 151 ? 13.531 12.643 -30.772 1.00 79.56 151 PHE A N 1
ATOM 1203 C CA . PHE A 1 151 ? 13.755 11.470 -31.615 1.00 79.56 151 PHE A CA 1
ATOM 1204 C C . PHE A 1 151 ? 12.476 10.935 -32.271 1.00 79.56 151 PHE A C 1
ATOM 1206 O O . PHE A 1 151 ? 12.582 10.043 -33.110 1.00 79.56 151 PHE A O 1
ATOM 1213 N N . THR A 1 152 ? 11.297 11.450 -31.897 1.00 78.81 152 THR A N 1
ATOM 1214 C CA . THR A 1 152 ? 9.997 11.135 -32.518 1.00 78.81 152 THR A CA 1
ATOM 1215 C C . THR A 1 152 ? 9.758 9.637 -32.729 1.00 78.81 152 THR A C 1
ATOM 1217 O O . THR A 1 152 ? 9.347 9.204 -33.804 1.00 78.81 152 THR A O 1
ATOM 1220 N N . CYS A 1 153 ? 10.100 8.824 -31.727 1.00 76.56 153 CYS A N 1
ATOM 1221 C CA . CYS A 1 153 ? 10.068 7.363 -31.837 1.00 76.56 153 CYS A CA 1
ATOM 1222 C C . CYS A 1 153 ? 8.733 6.749 -31.396 1.00 76.56 153 CYS A C 1
ATOM 1224 O O . CYS A 1 153 ? 8.490 5.578 -31.696 1.00 76.56 153 CYS A O 1
ATOM 1226 N N . TYR A 1 154 ? 7.889 7.490 -30.672 1.00 76.31 154 TYR A N 1
ATOM 1227 C CA . TYR A 1 154 ? 6.627 6.990 -30.138 1.00 76.31 154 TYR A CA 1
ATOM 1228 C C . TYR A 1 154 ? 5.410 7.692 -30.761 1.00 76.31 154 TYR A C 1
ATOM 1230 O O . TYR A 1 154 ? 5.479 8.862 -31.155 1.00 76.31 154 TYR A O 1
ATOM 1238 N N . PRO A 1 155 ? 4.262 6.990 -30.845 1.00 72.75 155 PRO A N 1
ATOM 1239 C CA . PRO A 1 155 ? 3.008 7.598 -31.273 1.00 72.75 155 PRO A CA 1
ATOM 1240 C C . PRO A 1 155 ? 2.660 8.785 -30.366 1.00 72.75 155 PRO A C 1
ATOM 1242 O O . PRO A 1 155 ? 2.514 8.616 -29.158 1.00 72.75 155 PRO A O 1
ATOM 1245 N N . GLY A 1 156 ? 2.537 9.979 -30.950 1.00 72.69 156 GLY A N 1
ATOM 1246 C CA . GLY A 1 156 ? 2.242 11.225 -30.228 1.00 72.69 156 GLY A CA 1
ATOM 1247 C C . GLY A 1 156 ? 3.393 12.234 -30.168 1.00 72.69 156 GLY A C 1
ATOM 1248 O O . GLY A 1 156 ? 3.145 13.395 -29.860 1.00 72.69 156 GLY A O 1
ATOM 1249 N N . ASP A 1 157 ? 4.619 11.849 -30.534 1.00 79.81 157 ASP A N 1
ATOM 1250 C CA . ASP A 1 157 ? 5.761 12.780 -30.526 1.00 79.81 157 ASP A CA 1
ATOM 1251 C C . ASP A 1 157 ? 5.755 13.779 -31.696 1.00 79.81 157 ASP A C 1
ATOM 1253 O O . ASP A 1 157 ? 6.407 14.814 -31.634 1.00 79.81 157 ASP A O 1
ATOM 1257 N N . VAL A 1 158 ? 5.011 13.490 -32.768 1.00 71.25 158 VAL A N 1
ATOM 1258 C CA . VAL A 1 158 ? 5.003 14.260 -34.030 1.00 71.25 158 VAL A CA 1
ATOM 1259 C C . VAL A 1 158 ? 4.344 15.649 -33.924 1.00 71.25 158 VAL A C 1
ATOM 1261 O O . VAL A 1 158 ? 4.221 16.342 -34.930 1.00 71.25 158 VAL A O 1
ATOM 1264 N N . GLY A 1 159 ? 3.898 16.048 -32.730 1.00 65.50 159 GLY A N 1
ATOM 1265 C CA . GLY A 1 159 ? 3.189 17.307 -32.472 1.00 65.50 159 GLY A CA 1
ATOM 1266 C C . GLY A 1 159 ? 3.826 18.209 -31.410 1.00 65.50 159 GLY A C 1
ATOM 1267 O O . GLY A 1 159 ? 3.163 19.154 -30.983 1.00 65.50 159 GLY A O 1
ATOM 1268 N N . PHE A 1 160 ? 5.057 17.914 -30.973 1.00 52.59 160 PHE A N 1
ATOM 1269 C CA . PHE A 1 160 ? 5.832 18.727 -30.025 1.00 52.59 160 PHE A CA 1
ATOM 1270 C C . PHE A 1 160 ? 6.984 19.480 -30.695 1.00 52.59 160 PHE A C 1
ATOM 1272 O O . PHE A 1 160 ? 7.598 18.926 -31.635 1.00 52.59 160 PHE A O 1
#

Foldseek 3Di:
DDWDWDPDDVPDHTKIWDWDFDDPPHGDIDIDIRPDPDKDKDWDWDWDDDDPPIDIDIDIDIPSRCVVCVVVVVVVVLVVQLVVVPQDDPDPDPVVVVVSSVVSNVLVVVVVVLVVQCCCPVHVVSPDPDDDDSVVSVVVVVVCVVDDLVVVPDPPSPPD